Protein AF-A0A7K2QN67-F1 (afdb_monomer)

Structure (mmCIF, N/CA/C/O backbone):
data_AF-A0A7K2QN67-F1
#
_entry.id   AF-A0A7K2QN67-F1
#
loop_
_atom_site.group_PDB
_atom_site.id
_atom_site.type_symbol
_atom_site.label_atom_id
_atom_site.label_alt_id
_atom_site.label_comp_id
_atom_site.label_asym_id
_atom_site.label_entity_id
_atom_site.label_seq_id
_atom_site.pdbx_PDB_ins_code
_atom_site.Cartn_x
_atom_site.Cartn_y
_atom_site.Cartn_z
_atom_site.occupancy
_atom_site.B_iso_or_equiv
_atom_site.auth_seq_id
_atom_site.auth_comp_id
_atom_site.auth_asym_id
_atom_site.auth_atom_id
_atom_site.pdbx_PDB_model_num
ATOM 1 N N . GLY A 1 1 ? 7.416 4.067 2.071 1.00 67.50 1 GLY A N 1
ATOM 2 C CA . GLY A 1 1 ? 8.087 3.221 1.066 1.00 67.50 1 GLY A CA 1
ATOM 3 C C . GLY A 1 1 ? 7.117 2.282 0.374 1.00 67.50 1 GLY A C 1
ATOM 4 O O . GLY A 1 1 ? 6.871 2.466 -0.804 1.00 67.50 1 GLY A O 1
ATOM 5 N N . ALA A 1 2 ? 6.544 1.326 1.112 1.00 84.50 2 ALA A N 1
ATOM 6 C CA . ALA A 1 2 ? 5.739 0.200 0.612 1.00 84.50 2 ALA A CA 1
ATOM 7 C C . ALA A 1 2 ? 4.733 0.491 -0.528 1.00 84.50 2 ALA A C 1
ATOM 9 O O . ALA A 1 2 ? 4.702 -0.246 -1.505 1.00 84.50 2 ALA A O 1
ATOM 10 N N . LEU A 1 3 ? 3.946 1.569 -0.443 1.00 91.81 3 LEU A N 1
ATOM 11 C CA . LEU A 1 3 ? 2.901 1.873 -1.436 1.00 91.81 3 LEU A CA 1
ATOM 12 C C . LEU A 1 3 ? 3.422 2.498 -2.736 1.00 91.81 3 LEU A C 1
ATOM 14 O O . LEU A 1 3 ? 2.734 2.463 -3.747 1.00 91.81 3 LEU A O 1
ATOM 18 N N . TYR A 1 4 ? 4.615 3.095 -2.721 1.00 93.12 4 TYR A N 1
ATOM 19 C CA . TYR A 1 4 ? 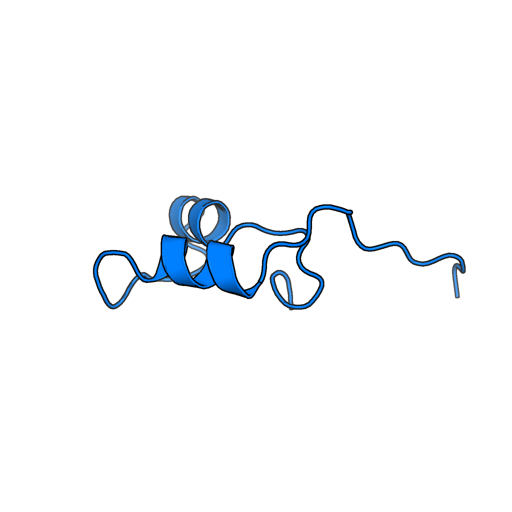5.051 3.999 -3.790 1.00 93.12 4 TYR A CA 1
ATOM 20 C C . TYR A 1 4 ? 5.194 3.306 -5.150 1.00 93.12 4 TYR A C 1
ATOM 22 O O . TYR A 1 4 ? 4.878 3.892 -6.178 1.00 93.12 4 TYR A O 1
ATOM 30 N N . LEU A 1 5 ? 5.641 2.048 -5.152 1.00 94.50 5 LEU A N 1
ATOM 31 C CA . LEU A 1 5 ? 5.806 1.260 -6.375 1.00 94.50 5 LEU A CA 1
ATOM 32 C C . LEU A 1 5 ? 4.549 0.453 -6.753 1.00 94.50 5 LEU A C 1
ATOM 34 O O . LEU A 1 5 ? 4.557 -0.262 -7.752 1.00 94.50 5 LEU A O 1
ATOM 38 N N . GLY A 1 6 ? 3.482 0.561 -5.958 1.00 94.12 6 GLY A N 1
ATOM 39 C CA . GLY A 1 6 ? 2.168 -0.012 -6.250 1.00 94.12 6 GLY A CA 1
ATOM 40 C C . GLY A 1 6 ? 1.988 -1.508 -5.990 1.00 94.12 6 GLY A C 1
ATOM 41 O O . GLY A 1 6 ? 0.924 -2.032 -6.311 1.00 94.12 6 GLY A O 1
ATOM 42 N N . ASP A 1 7 ? 2.976 -2.189 -5.394 1.00 93.81 7 ASP A N 1
ATOM 43 C CA . ASP A 1 7 ? 2.873 -3.618 -5.038 1.00 93.81 7 ASP A CA 1
ATOM 44 C C . ASP A 1 7 ? 1.984 -3.872 -3.812 1.00 93.81 7 ASP A C 1
ATOM 46 O O . ASP A 1 7 ? 1.298 -4.890 -3.711 1.00 93.81 7 ASP A O 1
ATOM 50 N N . GLU A 1 8 ? 2.013 -2.944 -2.856 1.00 94.62 8 GLU A N 1
ATOM 51 C CA . GLU A 1 8 ? 1.351 -3.098 -1.564 1.00 94.62 8 GLU A CA 1
ATOM 52 C C . GLU A 1 8 ? -0.054 -2.492 -1.547 1.00 94.62 8 GLU A C 1
ATOM 54 O O . GLU A 1 8 ? -0.337 -1.493 -2.209 1.00 94.62 8 GLU A O 1
ATOM 59 N N . SER A 1 9 ? -0.933 -3.081 -0.730 1.00 95.44 9 SER A N 1
ATOM 60 C CA . SER A 1 9 ? -2.289 -2.572 -0.485 1.00 95.44 9 SER A CA 1
ATOM 61 C C . SER A 1 9 ? -2.343 -1.796 0.828 1.00 95.44 9 SER A C 1
ATOM 63 O O . SER A 1 9 ? -1.992 -2.309 1.894 1.00 95.44 9 SER A O 1
ATOM 65 N N . ALA A 1 10 ? -2.871 -0.577 0.776 1.00 96.56 10 ALA A N 1
ATOM 66 C CA . ALA A 1 10 ? -3.169 0.240 1.940 1.00 96.56 10 ALA A CA 1
ATOM 67 C C . ALA A 1 10 ? -4.177 -0.452 2.873 1.00 96.56 10 ALA A C 1
ATOM 69 O O . ALA A 1 10 ? -4.039 -0.363 4.091 1.00 96.56 10 ALA A O 1
ATOM 70 N N . GLN A 1 11 ? -5.142 -1.212 2.341 1.00 96.44 11 GLN A N 1
ATOM 71 C CA . GLN A 1 11 ? -6.056 -2.000 3.178 1.00 96.44 11 GLN A CA 1
ATOM 72 C C . GLN A 1 11 ? -5.316 -3.097 3.953 1.00 96.44 11 GLN A C 1
ATOM 74 O O . GLN A 1 11 ? -5.557 -3.275 5.147 1.00 96.44 11 GLN A O 1
ATOM 79 N N . ARG A 1 12 ? -4.377 -3.799 3.304 1.00 95.88 12 ARG A N 1
ATOM 80 C CA . ARG A 1 12 ? -3.556 -4.829 3.960 1.00 95.88 12 ARG A CA 1
ATOM 81 C C . ARG A 1 12 ? -2.652 -4.221 5.032 1.00 95.88 12 ARG A C 1
ATOM 83 O O . ARG A 1 12 ? -2.569 -4.758 6.132 1.00 95.88 12 ARG A O 1
ATOM 90 N N . LEU A 1 13 ? -2.019 -3.085 4.743 1.00 96.06 13 LEU A N 1
ATOM 91 C CA . LEU A 1 13 ? -1.199 -2.362 5.718 1.00 96.06 13 LEU A CA 1
ATOM 92 C C . LEU A 1 13 ? -2.026 -1.858 6.910 1.00 96.06 13 LEU A C 1
ATOM 94 O O . LEU A 1 13 ? -1.551 -1.931 8.044 1.00 96.06 13 LEU A O 1
ATOM 98 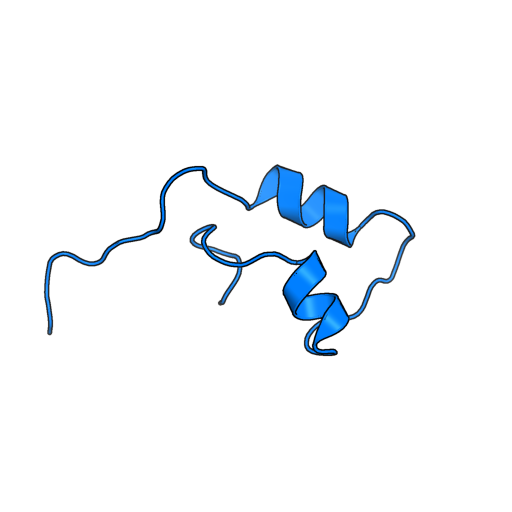N N . GLY A 1 14 ? -3.258 -1.401 6.675 1.00 96.38 14 GLY A N 1
ATOM 99 C CA . GLY A 1 14 ? -4.190 -1.009 7.733 1.00 96.38 14 GLY A CA 1
ATOM 100 C C . GLY A 1 14 ? -4.603 -2.187 8.616 1.00 96.38 14 GLY A C 1
ATOM 101 O O . GLY A 1 14 ? -4.535 -2.092 9.837 1.00 96.38 14 GLY A O 1
ATOM 102 N N . ALA A 1 15 ? -4.933 -3.336 8.015 1.00 96.56 15 ALA A N 1
ATOM 103 C CA . ALA A 1 15 ? -5.248 -4.564 8.752 1.00 96.56 15 ALA A CA 1
ATOM 104 C C . ALA A 1 15 ? -4.063 -5.078 9.593 1.00 96.56 15 ALA A C 1
ATOM 106 O O . ALA A 1 15 ? -4.262 -5.664 10.653 1.00 96.56 15 ALA A O 1
ATOM 107 N N . LEU A 1 16 ? -2.829 -4.827 9.145 1.00 96.75 16 LEU A N 1
ATOM 108 C CA . LEU A 1 16 ? -1.600 -5.131 9.886 1.00 96.75 16 LEU A CA 1
ATOM 109 C C . LEU A 1 16 ? -1.234 -4.066 10.938 1.00 96.75 16 LEU A C 1
ATOM 111 O O . LEU A 1 16 ? -0.170 -4.165 11.548 1.00 96.75 16 LEU A O 1
ATOM 115 N N . GLY A 1 17 ? -2.057 -3.027 11.120 1.00 96.44 17 GLY A N 1
ATOM 116 C CA . GLY A 1 17 ? -1.798 -1.932 12.060 1.00 96.44 17 GLY A CA 1
ATOM 117 C C . GLY A 1 17 ? -0.583 -1.073 11.697 1.00 96.44 17 GLY A C 1
ATOM 118 O O . GLY A 1 17 ? -0.044 -0.368 12.545 1.00 96.44 17 GLY A O 1
ATOM 119 N N . ARG A 1 18 ? -0.109 -1.143 10.446 1.00 96.38 18 ARG A N 1
ATOM 120 C CA . ARG A 1 18 ? 1.067 -0.391 9.977 1.00 96.38 18 ARG A CA 1
ATOM 121 C C . ARG A 1 18 ? 0.732 1.045 9.591 1.00 96.38 18 ARG A C 1
ATOM 123 O O . ARG A 1 18 ? 1.627 1.884 9.585 1.00 96.38 18 ARG A O 1
ATOM 130 N N . ILE A 1 19 ? -0.530 1.310 9.256 1.00 95.38 19 ILE A N 1
ATOM 131 C CA . ILE A 1 19 ? -1.068 2.641 8.964 1.00 95.38 19 ILE A CA 1
ATOM 132 C C . ILE A 1 19 ? -2.466 2.776 9.571 1.00 95.38 19 ILE A C 1
ATOM 134 O O . ILE A 1 19 ? -3.190 1.787 9.680 1.00 95.38 19 ILE A O 1
ATOM 138 N N . ALA A 1 20 ? -2.845 3.996 9.946 1.00 95.75 20 ALA A N 1
ATOM 139 C CA . ALA A 1 20 ? -4.166 4.303 10.482 1.00 95.75 20 ALA A CA 1
ATOM 140 C C . ALA A 1 20 ? -5.078 4.902 9.405 1.00 95.75 20 ALA A C 1
ATOM 142 O O . ALA A 1 20 ? -4.629 5.563 8.465 1.00 95.75 20 ALA A O 1
ATOM 143 N N . GLN A 1 21 ? -6.378 4.656 9.550 1.00 96.50 21 GLN A N 1
ATOM 144 C CA . GLN A 1 21 ? -7.402 5.240 8.703 1.00 96.50 21 GLN A CA 1
ATOM 145 C C . GL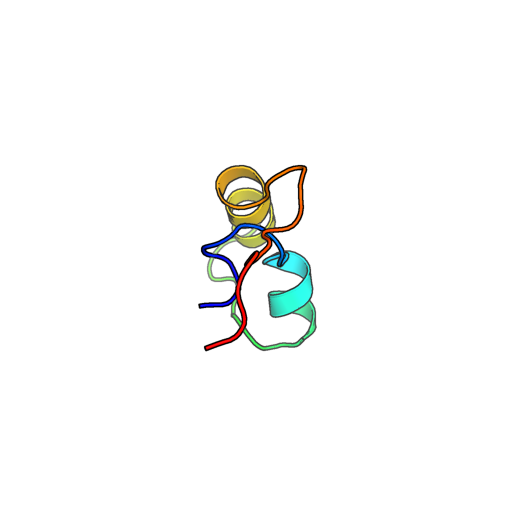N A 1 21 ? -8.056 6.427 9.412 1.00 96.50 21 GLN A C 1
ATOM 147 O O . GLN A 1 21 ? -8.892 6.240 10.287 1.00 96.50 21 GLN A O 1
ATOM 152 N N . GLU A 1 22 ? -7.741 7.641 8.965 1.00 97.12 22 GLU A N 1
ATOM 153 C CA . GLU A 1 22 ? -8.310 8.871 9.545 1.00 97.12 22 GLU A CA 1
ATOM 154 C C . GLU A 1 22 ? -9.751 9.144 9.092 1.00 97.12 22 GLU A C 1
ATOM 156 O O . GLU A 1 22 ? -10.531 9.793 9.781 1.00 97.12 22 GLU A O 1
ATOM 161 N N . ARG A 1 23 ? -10.115 8.676 7.891 1.00 96.62 23 ARG A N 1
ATOM 162 C CA . ARG A 1 23 ? -11.445 8.877 7.301 1.00 96.62 23 ARG A CA 1
ATOM 163 C C . ARG A 1 23 ? -11.982 7.570 6.724 1.00 96.62 23 ARG A C 1
ATOM 165 O O . ARG A 1 23 ? -11.226 6.875 6.030 1.00 96.62 23 ARG A O 1
ATOM 172 N N . PRO A 1 24 ? -13.272 7.241 6.921 1.00 97.00 24 PRO A N 1
ATOM 173 C CA . PRO A 1 24 ? -13.898 6.100 6.258 1.00 97.00 24 PRO A CA 1
ATOM 174 C C . PRO A 1 24 ? -13.641 6.124 4.742 1.00 97.00 24 PRO A C 1
ATOM 176 O O . PRO A 1 24 ? -13.647 7.178 4.115 1.00 97.00 24 PRO A O 1
ATOM 179 N N . GLY A 1 25 ? -13.328 4.968 4.159 1.00 97.19 25 GLY A N 1
ATOM 180 C CA . GLY A 1 25 ? -12.940 4.827 2.749 1.00 97.19 25 GLY A CA 1
ATOM 181 C C . GLY A 1 25 ? -11.509 5.245 2.359 1.00 97.19 25 GLY A C 1
ATOM 182 O O . GLY A 1 25 ? -11.068 4.864 1.278 1.00 97.19 25 GLY A O 1
ATOM 183 N N . ALA A 1 26 ? -10.740 5.949 3.202 1.00 97.50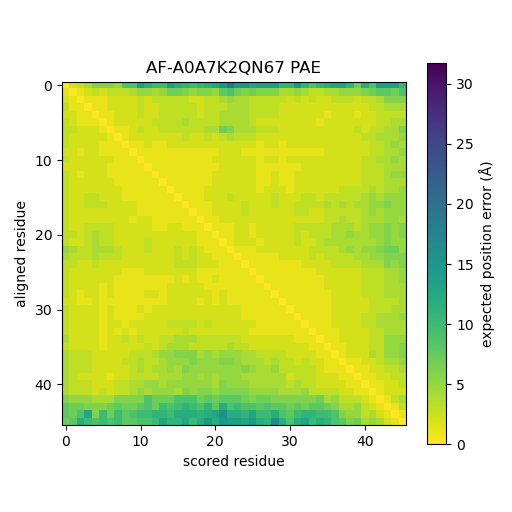 26 ALA A N 1
ATOM 184 C CA . ALA A 1 26 ? -9.408 6.444 2.821 1.00 97.50 26 ALA A CA 1
ATOM 185 C C . ALA A 1 26 ? -8.421 5.346 2.376 1.00 97.50 26 ALA A C 1
ATOM 187 O O . ALA A 1 26 ? -7.663 5.564 1.434 1.00 97.50 26 ALA A O 1
ATOM 188 N N . LEU A 1 27 ? -8.455 4.156 2.989 1.00 97.19 27 LEU A N 1
ATOM 189 C CA . LEU A 1 27 ? -7.590 3.040 2.577 1.00 97.19 27 LEU A CA 1
ATOM 190 C C . LEU A 1 27 ? -7.959 2.492 1.191 1.00 97.19 27 LEU A C 1
ATOM 192 O O . LEU A 1 27 ? -7.076 2.155 0.410 1.00 97.19 27 LEU A O 1
ATOM 196 N N . ALA A 1 28 ? -9.253 2.437 0.863 1.00 97.31 28 ALA A N 1
ATOM 197 C CA . ALA A 1 28 ? -9.713 2.004 -0.456 1.00 97.31 28 ALA A CA 1
ATOM 198 C C . ALA A 1 28 ? -9.363 3.036 -1.541 1.00 97.31 28 ALA A C 1
ATOM 200 O O . ALA A 1 28 ? -8.959 2.667 -2.640 1.00 97.31 28 ALA A O 1
ATOM 201 N N . LEU A 1 29 ? -9.460 4.330 -1.217 1.00 97.75 29 LEU A N 1
ATOM 202 C CA . LEU A 1 29 ? -9.015 5.399 -2.109 1.00 97.75 29 LEU A CA 1
ATOM 203 C C . LEU A 1 29 ? -7.501 5.336 -2.348 1.00 97.75 29 LEU A C 1
ATOM 205 O O . LEU A 1 29 ? -7.059 5.475 -3.483 1.00 97.75 29 LEU A O 1
ATOM 209 N N . ALA A 1 30 ? -6.711 5.100 -1.298 1.00 96.69 30 ALA A N 1
ATOM 210 C CA . ALA A 1 30 ? -5.269 4.929 -1.434 1.00 96.69 30 ALA A CA 1
ATOM 211 C C . ALA A 1 30 ? -4.939 3.742 -2.351 1.00 96.69 30 ALA A C 1
ATOM 213 O O . ALA A 1 30 ? -4.112 3.881 -3.246 1.00 96.69 30 ALA A O 1
ATOM 214 N N . ASP A 1 31 ? -5.639 2.617 -2.204 1.00 96.62 31 ASP A N 1
ATOM 215 C CA . ASP A 1 31 ? -5.510 1.489 -3.128 1.00 96.62 31 ASP A CA 1
ATOM 216 C C . ASP A 1 31 ? -5.845 1.880 -4.571 1.00 96.62 31 ASP A C 1
ATOM 218 O O . ASP A 1 31 ? -5.103 1.521 -5.475 1.00 96.62 31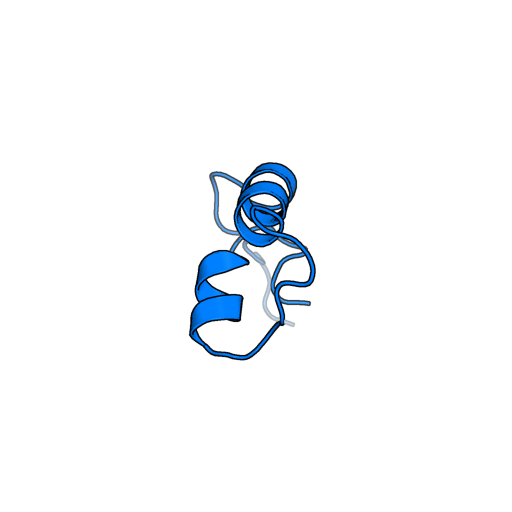 ASP A O 1
ATOM 222 N N . ALA A 1 32 ? -6.919 2.637 -4.799 1.00 96.56 32 ALA A N 1
ATOM 223 C CA . ALA A 1 32 ? -7.308 3.067 -6.142 1.00 96.56 32 ALA A CA 1
ATOM 224 C C . ALA A 1 32 ? -6.275 3.995 -6.809 1.00 96.56 32 ALA A C 1
ATOM 226 O O . ALA A 1 32 ? -6.149 3.986 -8.030 1.00 96.56 32 ALA A O 1
ATOM 227 N N . VAL A 1 33 ? -5.548 4.791 -6.020 1.00 96.12 33 VAL A N 1
ATOM 228 C CA . VAL A 1 33 ? -4.532 5.731 -6.520 1.00 96.12 33 VAL A CA 1
ATOM 229 C C . VAL A 1 33 ? -3.174 5.058 -6.711 1.00 96.12 33 VAL A C 1
ATOM 231 O O . VAL A 1 33 ? -2.483 5.350 -7.684 1.00 96.12 33 VAL A O 1
ATOM 234 N N . PHE A 1 34 ? -2.773 4.188 -5.781 1.00 95.62 34 PHE A N 1
ATOM 235 C CA . PHE A 1 34 ? -1.410 3.659 -5.732 1.00 95.62 34 PHE A CA 1
ATOM 236 C C . PHE A 1 34 ? -1.263 2.249 -6.308 1.00 95.62 34 PHE A C 1
ATOM 238 O O . PHE A 1 34 ? -0.158 1.917 -6.733 1.00 95.62 34 PHE A O 1
ATOM 245 N N . ARG A 1 35 ? -2.313 1.408 -6.358 1.00 94.25 35 ARG A N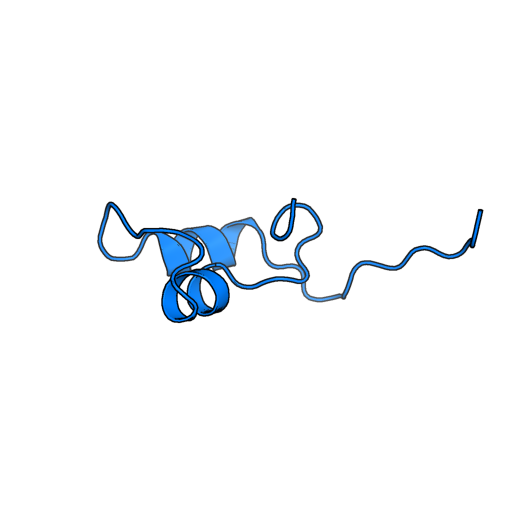 1
ATOM 246 C CA . ARG A 1 35 ? -2.157 0.056 -6.922 1.00 94.25 35 ARG A CA 1
ATOM 247 C C . ARG A 1 35 ? -1.889 0.105 -8.416 1.00 94.25 35 ARG A C 1
ATOM 249 O O . ARG A 1 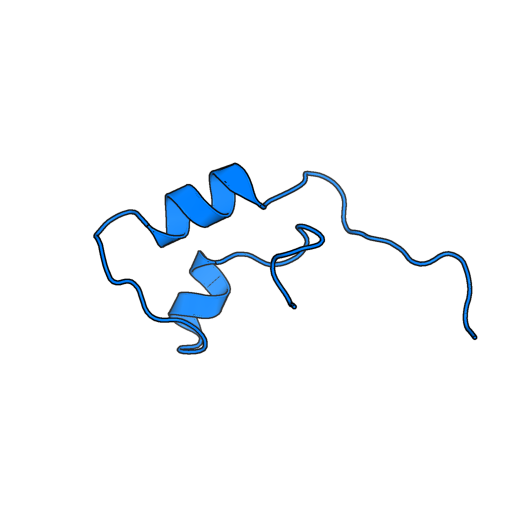35 ? -2.581 0.768 -9.184 1.00 94.25 35 ARG A O 1
ATOM 256 N N . THR A 1 36 ? -0.953 -0.735 -8.828 1.00 94.12 36 THR A N 1
ATOM 257 C CA . THR A 1 36 ? -0.675 -1.032 -10.228 1.00 94.12 36 THR A CA 1
ATOM 258 C C . THR A 1 36 ? -0.994 -2.499 -10.507 1.00 94.12 36 THR A C 1
ATOM 260 O O . THR A 1 36 ? -0.931 -3.358 -9.630 1.00 94.12 36 THR A O 1
ATOM 263 N N . ALA A 1 37 ? -1.379 -2.816 -11.746 1.00 92.19 37 ALA A N 1
ATOM 264 C CA . ALA A 1 37 ? -1.725 -4.193 -12.118 1.00 92.19 37 ALA A CA 1
ATOM 265 C C . ALA A 1 37 ? -0.508 -5.136 -12.133 1.00 92.19 37 ALA A C 1
ATOM 267 O O . ALA A 1 37 ? -0.656 -6.355 -12.057 1.00 92.19 37 ALA A O 1
ATOM 268 N N . ARG A 1 38 ? 0.698 -4.580 -12.279 1.00 92.50 38 ARG A N 1
ATOM 269 C CA . ARG A 1 38 ? 1.949 -5.327 -12.384 1.00 92.50 38 ARG A CA 1
ATOM 270 C C . ARG A 1 38 ? 2.827 -5.003 -11.196 1.00 92.50 38 ARG A C 1
ATOM 272 O O . ARG A 1 38 ? 3.015 -3.835 -10.872 1.00 92.50 38 ARG A O 1
ATOM 279 N N . ARG A 1 39 ? 3.426 -6.044 -10.628 1.00 91.31 39 ARG A N 1
ATOM 280 C CA . ARG A 1 39 ? 4.405 -5.879 -9.562 1.00 91.31 39 ARG A CA 1
ATOM 281 C C . ARG A 1 39 ? 5.632 -5.119 -10.080 1.00 91.31 39 ARG A C 1
ATOM 283 O O . ARG A 1 39 ? 6.075 -5.396 -11.202 1.00 91.31 39 ARG A O 1
ATOM 290 N N . PRO A 1 40 ? 6.185 -4.189 -9.290 1.00 91.38 40 PRO A N 1
ATOM 291 C CA . PRO A 1 40 ? 7.462 -3.569 -9.595 1.00 91.38 40 PRO A CA 1
ATOM 292 C C . PRO A 1 40 ? 8.568 -4.624 -9.581 1.00 91.38 40 PRO A C 1
ATOM 294 O O . PRO A 1 40 ? 8.543 -5.569 -8.793 1.00 91.38 40 PRO A O 1
ATOM 297 N N . TRP A 1 41 ? 9.544 -4.457 -10.464 1.00 92.00 41 TRP A N 1
ATOM 298 C CA . TRP A 1 41 ? 10.661 -5.379 -10.614 1.00 92.00 41 TRP A CA 1
ATOM 299 C C . TRP A 1 41 ? 11.952 -4.593 -10.818 1.00 92.00 41 TRP A C 1
ATOM 301 O O . TRP A 1 41 ? 11.970 -3.616 -11.567 1.00 92.00 41 TRP A O 1
ATOM 311 N N . CYS A 1 42 ? 13.013 -5.026 -10.140 1.00 92.88 42 CYS A N 1
ATOM 312 C CA . CYS A 1 42 ? 14.366 -4.532 -10.350 1.00 92.88 42 CYS A CA 1
ATOM 313 C C . CYS A 1 42 ? 15.130 -5.574 -11.181 1.00 92.88 42 CYS A C 1
ATOM 315 O O . CYS A 1 42 ? 15.238 -6.715 -10.724 1.00 92.88 42 CYS A O 1
ATOM 317 N N . PRO A 1 43 ? 15.614 -5.225 -12.387 1.00 92.31 43 PRO A N 1
ATOM 318 C CA . PRO A 1 43 ? 16.314 -6.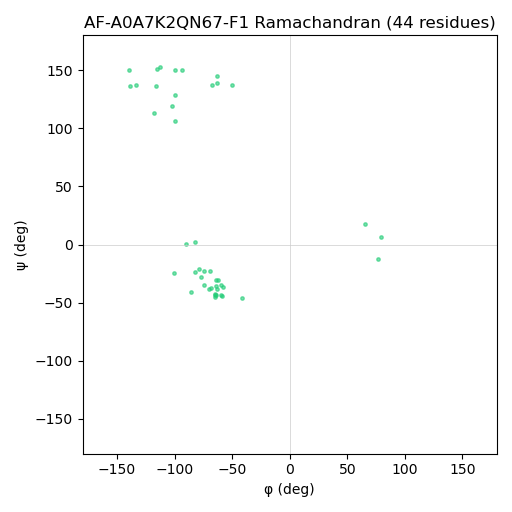168 -13.260 1.00 92.31 43 PRO A CA 1
ATOM 319 C C . PRO A 1 43 ? 17.734 -6.494 -12.795 1.00 92.31 43 PRO A C 1
ATOM 321 O O . PRO A 1 43 ? 18.256 -7.551 -13.138 1.00 92.31 43 PRO A O 1
ATOM 324 N N . ASP A 1 44 ? 18.331 -5.609 -12.002 1.00 91.88 44 ASP A N 1
ATOM 325 C CA . ASP A 1 44 ? 19.715 -5.705 -11.560 1.00 91.88 44 ASP A CA 1
ATOM 326 C C . ASP A 1 44 ? 19.802 -5.966 -10.051 1.00 91.88 44 ASP A C 1
ATOM 328 O O . ASP A 1 44 ? 18.924 -5.572 -9.277 1.00 91.88 44 ASP A O 1
ATOM 332 N N . ILE A 1 45 ? 20.891 -6.612 -9.631 1.00 85.56 45 ILE A N 1
ATOM 333 C CA . ILE A 1 45 ? 21.280 -6.747 -8.226 1.00 85.56 45 ILE A CA 1
ATOM 334 C C . ILE A 1 45 ? 22.632 -6.048 -8.087 1.00 85.56 45 ILE A C 1
ATOM 336 O O . ILE A 1 45 ? 23.612 -6.488 -8.689 1.00 85.56 45 ILE A O 1
ATOM 340 N N . PHE A 1 46 ? 22.646 -4.947 -7.339 1.00 82.31 46 PHE A N 1
ATOM 341 C CA . PHE A 1 46 ? 23.840 -4.166 -7.012 1.00 82.31 46 PHE A CA 1
ATOM 342 C C . PHE A 1 46 ? 24.338 -4.500 -5.607 1.00 82.31 46 PHE A C 1
ATOM 344 O O . PHE A 1 46 ? 23.480 -4.770 -4.733 1.00 82.31 46 PHE A O 1
#

Nearest PDB structures (foldseek):
  6p3v-assembly1_A  TM=8.952E-01  e=4.374E-01  Mycobacterium tuberculosis H37Rv
  3ryo-assembly2_G  TM=8.907E-01  e=6.615E-01  Mycobacterium tuberculosis
  6b0u-assembly1_B-2  TM=8.811E-01  e=1.148E+00  Mycobacterium tuberculosis H37Rv
  8f4w-assembly1_A  TM=8.667E-01  e=1.318E+00  Mycobacterium tuberculosis H37Rv

Sequence (46 aa):
GALYLGDESAQRLGALGRIAQERPGALALADAVFRTARRPWCPDIF

Mean predicted aligned error: 3.07 Å

pLDDT: mean 93.84, std 5.14, range [67.5, 97.75]

Radius of gyration: 12.19 Å; Cα contacts (8 Å, |Δi|>4): 43; chains: 1; bou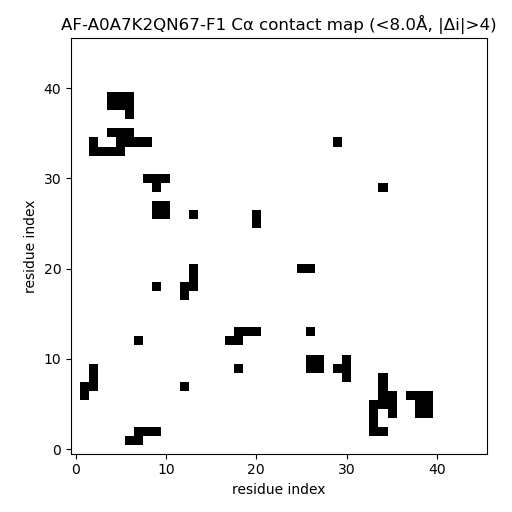nding box: 38×16×25 Å

Secondary structure (DSSP, 8-state):
-TTTTS-S-HHHHHHTTSS--SSTTHHHHHHHHH--SS----S---

Foldseek 3Di:
DVQQQQPDQLVVCVVVVNDDDPDPCPSVVSNVPRHDPDGDDDPDDD

Solvent-accessible surface area (backbone atoms only — not comparable to full-atom values): 2966 Å² total; per-residue (Å²): 117,70,47,79,64,8,67,43,49,44,54,60,37,37,77,69,67,74,45,84,75,93,48,92,65,48,37,61,52,45,33,71,72,40,50,48,100,59,71,71,81,75,96,73,88,132